Protein AF-A0A7K1SRE8-F1 (afdb_monomer)

Nearest PDB structures (foldseek):
  4kis-assembly2_B  TM=3.553E-01  e=2.999E+00  Listeria innocua Clip11262
  2mt5-assembly1_A  TM=3.762E-01  e=6.477E+00  Homo sapiens
  8pmq-assembly1_9  TM=2.532E-01  e=5.697E+00  Saccharomyces cerevisiae

Radius of gyration: 20.0 Å; Cα contacts (8 Å, |Δi|>4): 65; chains: 1; bounding box: 48×30×46 Å

Secondary structure (DSSP, 8-state):
-GGGTTTS-HHHHHHHTT--THHHH-----SPPPPPPPSEEEBTTS-EEEHHHHHHHHHHHHSSTT--SHHHHHHHHHTTTB---HHHHHHHHT--

Solvent-accessible surface area (backbone atoms only — not comparable to full-atom values): 6142 Å² total; per-residue (Å²): 113,79,92,44,60,94,77,47,60,68,67,62,55,28,60,77,67,75,43,65,75,60,58,77,79,57,66,88,74,91,70,83,77,74,83,77,82,77,70,59,42,42,30,75,89,68,49,78,40,57,42,68,59,55,37,50,53,51,52,57,63,64,68,41,87,84,67,80,61,55,73,64,48,57,42,55,59,47,46,78,51,27,75,62,54,68,72,54,53,57,54,41,71,71,68,123

Foldseek 3Di:
DVVCVVPDDPVVVCVVVVHDPVCVVDPDDDDDDDDDQDQWWAWPVRDIGGLVVVLVLLVVVVPDPPPPVPLVVSQVVCNVTTPDDSVNSVVSPPPD

Sequence (96 aa):
MKQFESRVNRTLLCQWLDLPRSVYYYQPQSGIPGARPSQVTTKLDGQIVDNQLVVNSIRQLLDVEFNTLGYEYITYELKKEYLINKKKAAAARCIG

Structure (mmCIF, N/CA/C/O backbone):
data_AF-A0A7K1SRE8-F1
#
_entry.id   AF-A0A7K1SRE8-F1
#
loop_
_atom_site.group_PDB
_atom_site.id
_atom_site.type_symbol
_atom_site.label_atom_id
_atom_site.label_alt_id
_atom_site.label_comp_id
_atom_site.label_asym_id
_atom_site.label_entity_id
_atom_site.label_seq_id
_atom_site.pdbx_PDB_ins_code
_atom_site.Cartn_x
_atom_site.Cartn_y
_atom_site.Cartn_z
_atom_site.occupancy
_atom_site.B_iso_or_equiv
_atom_site.auth_seq_id
_atom_site.auth_comp_id
_atom_site.auth_asym_id
_atom_site.auth_atom_id
_atom_site.pdbx_PDB_model_num
ATOM 1 N N . MET A 1 1 ? 26.168 -6.911 -14.514 1.00 70.88 1 MET A N 1
ATOM 2 C CA . MET A 1 1 ? 25.796 -5.535 -14.932 1.00 70.88 1 MET A CA 1
ATOM 3 C C . MET A 1 1 ? 26.648 -4.456 -14.250 1.00 70.88 1 MET A C 1
ATOM 5 O O . MET A 1 1 ? 27.316 -3.738 -14.978 1.00 70.88 1 MET A O 1
ATOM 9 N N . LYS A 1 2 ? 26.705 -4.353 -12.904 1.00 77.06 2 LYS A N 1
ATOM 10 C CA . LYS A 1 2 ? 27.461 -3.283 -12.193 1.00 77.06 2 LYS A CA 1
ATOM 11 C C . LYS A 1 2 ? 28.944 -3.159 -12.586 1.00 77.06 2 LYS A C 1
ATOM 13 O O . LYS A 1 2 ? 29.450 -2.055 -12.713 1.00 77.06 2 LYS A O 1
ATOM 18 N N . GLN A 1 3 ? 29.619 -4.280 -12.842 1.00 82.44 3 GLN A N 1
ATOM 19 C CA . GLN A 1 3 ? 31.034 -4.309 -13.242 1.00 82.44 3 GLN A CA 1
ATOM 20 C C . GLN A 1 3 ? 31.345 -3.534 -14.541 1.00 82.44 3 GLN A C 1
ATOM 22 O O . GLN A 1 3 ? 32.472 -3.085 -14.725 1.00 82.44 3 GLN A O 1
ATOM 27 N N . PHE A 1 4 ? 30.367 -3.366 -15.437 1.00 85.75 4 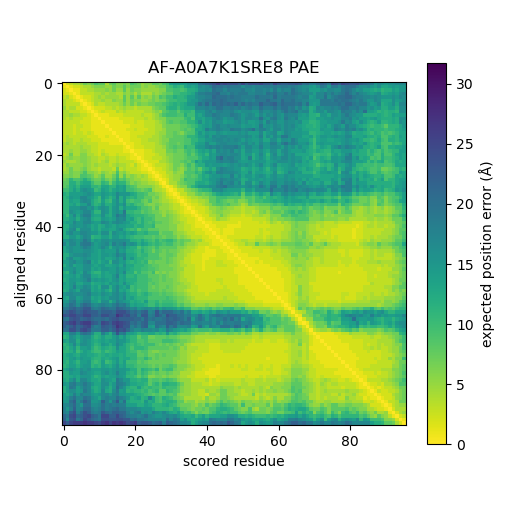PHE A N 1
ATOM 28 C CA . PHE A 1 4 ? 30.560 -2.761 -16.764 1.00 85.75 4 PHE A CA 1
ATOM 29 C C . PHE A 1 4 ? 29.933 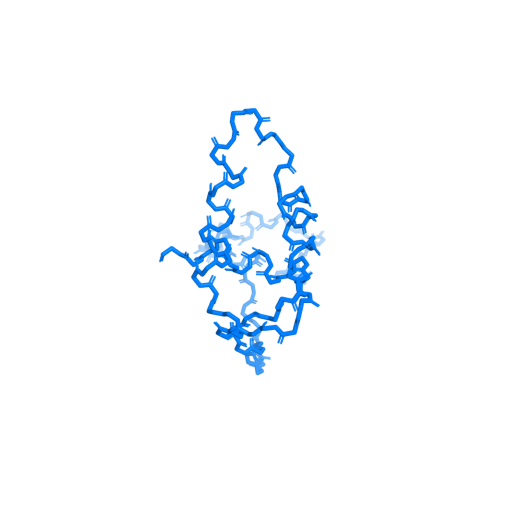-1.369 -16.893 1.00 85.75 4 PHE A C 1
ATOM 31 O O . PHE A 1 4 ? 29.900 -0.803 -17.982 1.00 85.75 4 PHE A O 1
ATOM 38 N N . GLU A 1 5 ? 29.442 -0.812 -15.787 1.00 82.12 5 GLU A N 1
ATOM 39 C CA . GLU A 1 5 ? 28.645 0.414 -15.774 1.00 82.12 5 GLU A CA 1
ATOM 40 C C . GLU A 1 5 ? 29.391 1.644 -16.306 1.00 82.12 5 GLU A C 1
ATOM 42 O O . GLU A 1 5 ? 28.786 2.479 -16.969 1.00 82.12 5 GLU A O 1
ATOM 47 N N . SER A 1 6 ? 30.706 1.722 -16.085 1.00 86.00 6 SER A N 1
ATOM 48 C CA . SER A 1 6 ? 31.560 2.801 -16.596 1.00 86.00 6 SER A CA 1
ATOM 49 C C . SER A 1 6 ? 32.038 2.597 -18.036 1.00 86.00 6 SER A C 1
ATOM 51 O O . SER A 1 6 ? 32.655 3.496 -18.599 1.00 86.00 6 SER A O 1
ATOM 53 N N . ARG A 1 7 ? 31.802 1.419 -18.629 1.00 89.88 7 ARG A N 1
ATOM 54 C CA . ARG A 1 7 ? 32.383 1.030 -19.925 1.00 89.88 7 ARG A CA 1
ATOM 55 C C . ARG A 1 7 ? 31.364 0.985 -21.055 1.00 89.88 7 ARG A C 1
ATOM 57 O O . ARG A 1 7 ? 31.717 1.276 -22.190 1.00 89.88 7 ARG A O 1
ATOM 64 N N . VAL A 1 8 ? 30.125 0.581 -20.772 1.00 89.44 8 VAL A N 1
ATOM 65 C CA . VAL A 1 8 ? 29.107 0.337 -21.805 1.00 89.44 8 VAL A CA 1
ATOM 66 C C . V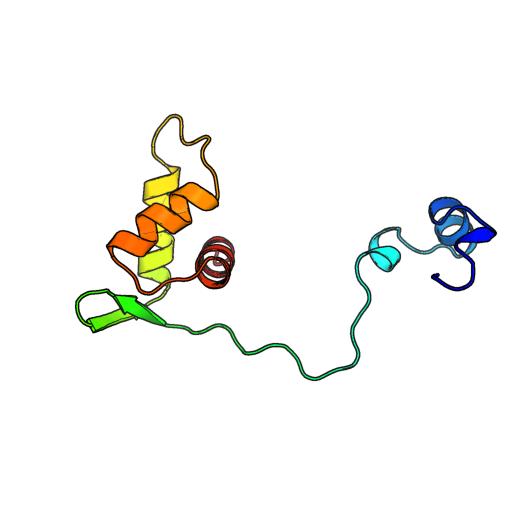AL A 1 8 ? 27.726 0.742 -21.302 1.00 89.44 8 VAL A C 1
ATOM 68 O O . VAL A 1 8 ? 27.367 0.504 -20.147 1.00 89.44 8 VAL A O 1
ATOM 71 N N . ASN A 1 9 ? 26.911 1.316 -22.194 1.00 87.56 9 ASN A N 1
ATOM 72 C CA . ASN A 1 9 ? 25.513 1.596 -21.893 1.00 87.56 9 ASN A CA 1
ATOM 73 C C . A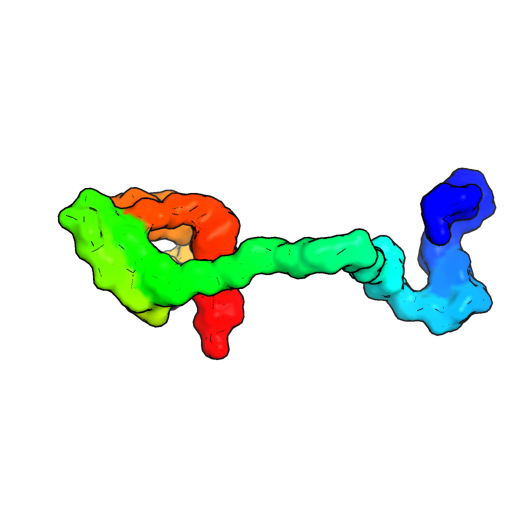SN A 1 9 ? 24.752 0.293 -21.601 1.00 87.56 9 ASN A C 1
ATOM 75 O O . ASN A 1 9 ? 24.769 -0.657 -22.382 1.00 87.56 9 ASN A O 1
ATOM 79 N N . ARG A 1 10 ? 24.019 0.275 -20.489 1.00 84.56 10 ARG A N 1
ATOM 80 C CA . ARG A 1 10 ? 23.286 -0.902 -20.004 1.00 84.56 10 ARG A CA 1
ATOM 81 C C . ARG A 1 10 ? 22.287 -1.465 -21.021 1.00 84.56 10 ARG A C 1
ATOM 83 O O . ARG A 1 10 ? 22.097 -2.675 -21.052 1.00 84.56 10 ARG A O 1
ATOM 90 N N . THR A 1 11 ? 21.679 -0.621 -21.858 1.00 87.12 11 THR A N 1
ATOM 91 C CA . THR A 1 11 ? 20.769 -1.069 -22.927 1.00 87.12 11 THR A CA 1
ATOM 92 C C . THR A 1 11 ? 21.511 -1.888 -23.973 1.00 87.12 11 THR A C 1
ATOM 94 O O . THR A 1 11 ? 21.059 -2.974 -24.315 1.00 87.12 11 THR A O 1
ATOM 97 N N . LEU A 1 12 ? 22.658 -1.383 -24.431 1.00 89.94 12 LEU A N 1
ATOM 98 C CA . LEU A 1 12 ? 23.510 -2.055 -25.411 1.00 89.94 12 LEU A CA 1
ATOM 99 C C . LEU A 1 12 ? 24.025 -3.386 -24.868 1.00 89.94 12 LEU A C 1
ATOM 101 O O . LEU A 1 12 ? 23.975 -4.392 -25.560 1.00 89.94 12 LEU A O 1
ATOM 105 N N . LEU A 1 13 ? 24.431 -3.415 -23.597 1.00 89.88 13 LEU A N 1
ATOM 106 C CA . LEU A 1 13 ? 24.871 -4.647 -22.950 1.00 89.88 13 LEU A CA 1
ATOM 107 C C . LEU A 1 13 ? 23.745 -5.691 -22.844 1.00 89.88 13 LEU A C 1
ATOM 109 O O . LEU A 1 13 ? 23.998 -6.869 -23.068 1.00 89.88 13 LEU A O 1
ATOM 113 N N . CYS A 1 14 ? 22.510 -5.278 -22.526 1.00 88.88 14 CYS A N 1
ATOM 114 C CA . CYS A 1 14 ? 21.360 -6.191 -22.545 1.00 88.88 14 CYS A CA 1
ATOM 115 C C . CYS A 1 14 ? 21.080 -6.708 -23.963 1.00 88.88 14 CYS A C 1
ATOM 117 O O . CYS A 1 14 ? 20.835 -7.895 -24.120 1.00 88.88 14 CYS A O 1
ATOM 119 N N . GLN A 1 15 ? 21.162 -5.844 -24.982 1.00 90.31 15 GLN A N 1
ATOM 120 C CA . GLN A 1 15 ? 20.965 -6.226 -26.386 1.00 90.31 15 GLN A CA 1
ATOM 121 C C . GLN A 1 15 ? 22.023 -7.223 -26.871 1.00 90.31 15 GLN A C 1
ATOM 123 O O . GLN A 1 15 ? 21.679 -8.213 -27.501 1.00 90.31 15 GLN A O 1
ATOM 128 N N . TRP A 1 16 ? 23.302 -6.998 -26.556 1.00 92.44 16 TRP A N 1
ATOM 129 C CA . TRP A 1 16 ? 24.387 -7.908 -26.941 1.00 92.44 16 TRP A CA 1
ATOM 130 C C . TRP A 1 16 ? 24.273 -9.291 -26.306 1.00 92.44 16 TRP A C 1
ATOM 132 O O . TRP A 1 16 ? 24.706 -10.272 -26.899 1.00 92.44 16 TRP A O 1
ATOM 142 N N . LEU A 1 17 ? 23.722 -9.358 -25.095 1.00 90.25 17 LEU A N 1
ATOM 143 C CA . LEU A 1 17 ? 23.527 -10.601 -24.352 1.00 90.25 17 LEU A CA 1
ATOM 144 C C . LEU A 1 17 ? 22.149 -11.235 -24.596 1.00 90.25 17 LEU A C 1
ATOM 146 O O . LEU A 1 17 ? 21.828 -12.213 -23.929 1.00 90.25 17 LEU A O 1
ATOM 150 N N . ASP A 1 18 ? 21.340 -10.659 -25.490 1.00 91.81 18 ASP A N 1
ATOM 151 C CA . ASP A 1 18 ? 19.951 -11.056 -25.753 1.00 91.81 18 ASP A CA 1
ATOM 152 C C . ASP A 1 18 ? 19.099 -11.182 -24.470 1.00 91.81 18 ASP A C 1
ATOM 154 O O . ASP A 1 18 ? 18.286 -12.086 -24.285 1.00 91.81 18 ASP A O 1
ATOM 158 N N . LEU A 1 19 ? 19.322 -10.264 -23.522 1.00 88.88 19 LEU A N 1
ATOM 159 C CA . LEU A 1 19 ? 18.611 -10.219 -22.249 1.00 88.88 19 LEU A CA 1
ATOM 160 C C . LEU A 1 19 ? 17.468 -9.201 -22.297 1.00 88.88 19 LEU A C 1
ATOM 162 O O . LEU A 1 19 ? 17.665 -8.057 -22.728 1.00 88.88 19 LEU A O 1
ATOM 166 N N . PRO A 1 20 ? 16.287 -9.537 -21.746 1.00 87.81 20 PRO A N 1
ATOM 167 C CA . PRO A 1 20 ? 15.223 -8.563 -21.617 1.00 87.81 20 PRO A CA 1
ATOM 168 C C . PRO A 1 20 ? 15.631 -7.462 -20.634 1.00 87.81 20 PRO A C 1
ATOM 170 O O . PRO A 1 20 ? 16.231 -7.709 -19.584 1.00 87.81 20 PRO A O 1
ATOM 173 N N . ARG A 1 21 ? 15.250 -6.216 -20.944 1.00 82.44 21 ARG A N 1
ATOM 174 C CA . ARG A 1 21 ? 15.590 -5.032 -20.131 1.00 82.44 21 ARG A CA 1
ATOM 175 C C . ARG A 1 21 ? 15.108 -5.156 -18.674 1.00 82.44 21 ARG A C 1
ATOM 177 O O . ARG A 1 21 ? 15.689 -4.538 -17.784 1.00 82.44 21 ARG A O 1
ATOM 184 N N . SER A 1 22 ? 14.088 -5.977 -18.415 1.00 84.06 22 SER A N 1
ATOM 185 C CA . SER A 1 22 ? 13.570 -6.274 -17.073 1.00 84.06 22 SER A CA 1
ATOM 186 C C . SER A 1 22 ? 14.608 -6.904 -16.140 1.00 84.06 22 SER A C 1
ATOM 188 O O . SER A 1 22 ? 14.579 -6.603 -14.951 1.00 84.06 22 SER A O 1
ATOM 190 N N . VAL A 1 23 ? 15.564 -7.688 -16.657 1.00 83.94 23 VAL A N 1
ATOM 191 C CA . VAL A 1 23 ? 16.626 -8.350 -15.864 1.00 83.94 23 VAL A CA 1
ATOM 192 C C . VAL A 1 23 ? 17.496 -7.336 -15.124 1.00 83.94 23 VAL A C 1
ATOM 194 O O . VAL A 1 23 ? 18.051 -7.621 -14.064 1.00 83.94 23 VAL A O 1
ATOM 197 N N . TYR A 1 24 ? 17.614 -6.120 -15.659 1.00 80.69 24 TYR A N 1
ATOM 198 C CA . TYR A 1 24 ? 18.346 -5.059 -14.985 1.00 80.69 24 TYR A CA 1
ATOM 199 C C . TYR A 1 24 ? 17.639 -4.590 -13.702 1.00 80.69 24 TYR A C 1
ATOM 201 O O . TYR A 1 24 ? 18.297 -4.427 -12.672 1.00 80.69 24 TYR A O 1
ATOM 209 N N . TYR A 1 25 ? 16.320 -4.383 -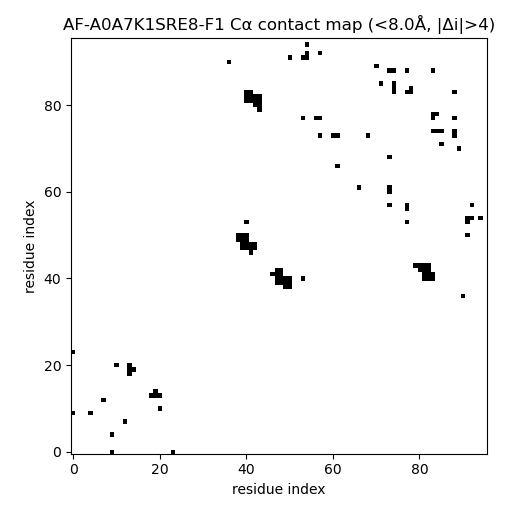13.765 1.00 81.50 25 TYR A N 1
ATOM 210 C CA . TYR A 1 25 ? 15.520 -3.860 -12.653 1.00 81.50 25 TYR A CA 1
ATOM 211 C C . TYR A 1 25 ? 15.129 -4.945 -11.651 1.00 81.50 25 TYR A C 1
ATOM 213 O O . TYR A 1 25 ? 15.122 -4.703 -10.446 1.00 81.50 25 TYR A O 1
ATOM 221 N N . TYR A 1 26 ? 14.810 -6.138 -12.146 1.00 81.75 26 TYR A N 1
ATOM 222 C CA . TYR A 1 26 ? 14.420 -7.271 -11.329 1.00 81.75 26 TYR A CA 1
ATOM 223 C C . TYR A 1 26 ? 15.614 -8.198 -11.134 1.00 81.75 26 TYR A C 1
ATOM 225 O O . TYR A 1 26 ? 15.904 -9.060 -11.962 1.00 81.75 26 TYR A O 1
ATOM 233 N N . GLN A 1 27 ? 16.318 -7.997 -10.023 1.00 78.12 27 GLN A N 1
ATOM 234 C CA . GLN A 1 27 ? 17.395 -8.886 -9.613 1.00 78.12 27 GLN A CA 1
ATOM 235 C C . GLN A 1 27 ? 16.842 -9.856 -8.571 1.00 78.12 27 GLN A C 1
ATOM 237 O O . GLN A 1 27 ? 16.467 -9.403 -7.485 1.00 78.12 27 GLN A O 1
ATOM 242 N N . PRO A 1 28 ? 16.763 -11.165 -8.875 1.00 75.25 28 PRO A N 1
ATOM 243 C CA . PRO A 1 28 ? 16.344 -12.139 -7.884 1.00 75.25 28 PRO A CA 1
ATOM 244 C C . PRO A 1 28 ? 17.331 -12.087 -6.718 1.00 75.25 28 PRO A C 1
ATOM 246 O O . PRO A 1 28 ? 18.528 -12.325 -6.881 1.00 75.25 28 PRO A O 1
ATOM 249 N N . GLN A 1 29 ? 16.837 -11.723 -5.538 1.00 76.44 29 GLN A N 1
ATOM 250 C CA . GLN A 1 29 ? 17.627 -11.806 -4.319 1.00 76.44 29 GLN A CA 1
ATOM 251 C C . GLN A 1 29 ? 17.625 -13.255 -3.841 1.00 76.44 29 GLN A C 1
ATOM 253 O O . GLN A 1 29 ? 16.572 -13.841 -3.603 1.00 76.44 29 GLN A O 1
ATOM 258 N N . SER A 1 30 ? 18.813 -13.830 -3.680 1.00 78.50 30 SER A N 1
ATOM 259 C CA . SER A 1 30 ? 18.991 -15.091 -2.968 1.00 78.50 30 SER A CA 1
ATOM 260 C C . SER A 1 30 ? 18.831 -14.826 -1.468 1.00 78.50 30 SER A C 1
ATOM 262 O O . SER A 1 30 ? 19.699 -14.205 -0.855 1.00 78.50 30 SER A O 1
ATOM 264 N N . GLY A 1 31 ? 17.710 -15.243 -0.880 1.00 80.44 31 GLY A N 1
ATOM 265 C CA . GLY A 1 31 ? 17.419 -15.024 0.535 1.00 80.44 31 GLY A CA 1
ATOM 266 C C . GLY A 1 31 ? 16.066 -15.587 0.964 1.00 80.44 31 GLY A C 1
ATOM 267 O O . GLY A 1 31 ? 15.316 -16.131 0.153 1.00 80.44 31 GLY A O 1
ATOM 268 N N . ILE A 1 32 ? 15.761 -15.455 2.257 1.00 82.06 32 ILE A N 1
ATOM 269 C CA . ILE A 1 32 ? 14.457 -15.835 2.811 1.00 82.06 32 ILE A CA 1
ATOM 270 C C . ILE A 1 32 ? 13.406 -14.855 2.264 1.00 82.06 32 ILE A C 1
ATOM 272 O O . ILE A 1 32 ? 13.643 -13.643 2.302 1.00 82.06 32 ILE A O 1
ATOM 276 N N . PRO A 1 33 ? 12.256 -15.338 1.753 1.00 79.62 33 PRO A N 1
ATOM 277 C CA . PRO A 1 33 ? 11.187 -14.462 1.296 1.00 79.62 33 PRO A CA 1
ATOM 278 C C . PRO A 1 33 ? 10.726 -13.523 2.415 1.00 79.62 33 PRO A C 1
ATOM 280 O O . PRO A 1 33 ? 10.783 -13.855 3.601 1.00 79.62 33 PRO A O 1
ATOM 283 N N . GLY A 1 34 ? 10.243 -12.342 2.025 1.00 79.44 34 GLY A N 1
ATOM 284 C CA . GLY A 1 34 ? 9.667 -11.387 2.968 1.00 79.44 34 GLY A CA 1
ATOM 285 C C . GLY A 1 34 ? 8.507 -11.985 3.773 1.00 79.44 34 GLY A C 1
ATOM 286 O O . GLY A 1 34 ? 7.906 -12.990 3.386 1.00 79.44 34 GLY A O 1
ATOM 287 N N . ALA A 1 35 ? 8.182 -11.347 4.900 1.00 82.38 35 ALA A N 1
ATOM 288 C CA . ALA A 1 35 ? 7.076 -11.771 5.753 1.00 82.38 35 ALA A CA 1
ATOM 289 C C . ALA A 1 35 ? 5.774 -11.912 4.948 1.00 82.38 35 ALA A C 1
ATOM 291 O O . ALA A 1 35 ? 5.433 -11.043 4.140 1.00 82.38 35 ALA A O 1
ATOM 292 N N . ARG A 1 36 ? 5.043 -13.010 5.190 1.00 83.44 36 ARG A N 1
ATOM 293 C CA . ARG A 1 36 ? 3.751 -13.252 4.539 1.00 83.44 36 ARG A CA 1
ATOM 294 C C . ARG A 1 36 ? 2.777 -12.111 4.863 1.00 83.44 36 ARG A C 1
ATOM 296 O O . ARG A 1 36 ? 2.784 -11.611 5.991 1.00 83.44 36 ARG A O 1
ATOM 303 N N . PRO A 1 37 ? 1.925 -11.709 3.908 1.00 81.81 37 PRO A N 1
ATOM 304 C CA . PRO A 1 37 ? 0.927 -10.680 4.155 1.00 81.81 37 PRO A CA 1
ATOM 305 C C . PRO A 1 37 ? -0.043 -11.120 5.260 1.00 81.81 37 PRO A C 1
ATOM 307 O O . PRO A 1 37 ? -0.537 -12.250 5.265 1.00 81.81 37 PRO A O 1
ATOM 310 N N . SER A 1 38 ? -0.318 -10.213 6.201 1.00 87.00 38 SER A N 1
ATOM 311 C CA . SER A 1 38 ? -1.339 -10.411 7.236 1.00 87.00 38 SER A CA 1
ATOM 312 C C . SER A 1 38 ? -2.720 -10.519 6.595 1.00 87.00 38 SER A C 1
ATOM 314 O O . SER A 1 38 ? -3.012 -9.703 5.725 1.00 87.00 38 SER A O 1
ATOM 316 N N . GLN A 1 39 ? -3.575 -11.427 7.063 1.00 88.56 39 GLN A N 1
ATOM 317 C CA . GLN A 1 39 ? -4.935 -11.619 6.525 1.00 88.56 39 GLN A CA 1
ATOM 318 C C . GLN A 1 39 ? -5.987 -10.685 7.143 1.00 88.56 39 GLN A C 1
ATOM 320 O O . GLN A 1 39 ? -7.040 -10.459 6.558 1.00 88.56 39 GLN A O 1
ATOM 325 N N . VAL A 1 40 ? -5.683 -10.115 8.309 1.00 91.94 40 VAL A N 1
ATOM 326 C CA . VAL A 1 40 ? -6.612 -9.290 9.088 1.00 91.94 40 VAL A CA 1
ATOM 327 C C . VAL A 1 40 ? -6.018 -7.930 9.418 1.00 91.94 40 VAL A C 1
ATOM 329 O O . VAL A 1 40 ? -4.795 -7.742 9.408 1.00 91.94 40 VAL A O 1
ATOM 332 N N . THR A 1 41 ? -6.880 -6.975 9.741 1.00 93.19 41 THR A N 1
ATOM 333 C CA . THR A 1 41 ? -6.531 -5.604 10.110 1.00 93.19 41 THR A CA 1
ATOM 334 C C . THR A 1 41 ? -7.243 -5.196 11.388 1.00 93.19 41 THR A C 1
ATOM 336 O O . THR A 1 41 ? -8.432 -5.441 11.546 1.00 93.19 41 THR A O 1
ATOM 339 N N . THR A 1 42 ? -6.518 -4.545 12.292 1.00 94.44 42 THR A N 1
ATOM 340 C CA . THR A 1 42 ? -7.089 -3.994 13.522 1.00 94.44 42 THR A CA 1
ATOM 341 C C . THR A 1 42 ? -7.641 -2.595 13.257 1.00 94.44 42 THR A C 1
ATOM 343 O O . THR A 1 42 ? -6.969 -1.764 12.640 1.00 94.44 42 THR A O 1
ATOM 346 N N . LYS A 1 43 ? -8.858 -2.332 13.717 1.00 94.81 43 LYS A N 1
ATOM 347 C CA . LYS A 1 43 ? -9.480 -1.010 13.760 1.00 94.81 43 LYS A CA 1
ATOM 348 C C . LYS A 1 43 ? -9.006 -0.213 14.976 1.00 94.81 43 LYS A C 1
ATOM 350 O O . LYS A 1 43 ? -8.439 -0.772 15.914 1.00 94.81 43 LYS A O 1
ATOM 355 N N . LEU A 1 44 ? -9.238 1.098 14.972 1.00 93.69 44 LEU A N 1
ATOM 356 C CA . LEU A 1 44 ? -8.906 1.961 16.115 1.00 93.69 44 LEU A CA 1
ATOM 357 C C . LEU A 1 44 ? -9.719 1.633 17.378 1.00 93.69 44 LEU A C 1
ATOM 359 O O . LEU A 1 44 ? -9.237 1.862 18.482 1.00 93.69 44 LEU A O 1
ATOM 363 N N . ASP A 1 45 ? -10.914 1.060 17.224 1.00 93.31 45 ASP A N 1
ATOM 364 C CA . ASP A 1 45 ? -11.771 0.586 18.322 1.00 93.31 45 ASP A CA 1
ATOM 365 C C . ASP A 1 45 ? -11.322 -0.768 18.917 1.00 93.31 45 ASP A C 1
ATOM 367 O O . ASP A 1 45 ? -11.952 -1.287 19.836 1.00 93.31 45 ASP A O 1
ATOM 371 N N . GLY A 1 46 ? -10.233 -1.348 18.399 1.00 92.94 46 GLY A N 1
ATOM 372 C CA . GLY A 1 46 ? -9.691 -2.637 18.824 1.00 92.94 46 GLY A CA 1
ATOM 373 C C . GLY A 1 46 ? -10.286 -3.852 18.107 1.00 92.94 46 GLY A C 1
ATOM 374 O O . GLY A 1 46 ? -9.784 -4.961 18.299 1.00 92.94 46 GLY A O 1
ATOM 375 N N . GLN A 1 47 ? -11.299 -3.685 17.251 1.00 94.88 47 GLN A N 1
ATOM 376 C CA . GLN A 1 47 ? -11.862 -4.796 16.482 1.00 94.88 47 GLN A CA 1
ATOM 377 C C . GLN A 1 47 ? -10.884 -5.301 15.419 1.00 94.88 47 GLN A C 1
ATOM 379 O O . GLN A 1 47 ? -10.142 -4.534 14.808 1.00 94.88 47 GLN A O 1
ATOM 384 N N . ILE A 1 48 ? -10.915 -6.606 15.148 1.00 94.31 48 ILE A N 1
ATOM 385 C CA . ILE A 1 48 ? -10.136 -7.232 14.077 1.00 94.31 48 ILE A CA 1
ATOM 386 C C . ILE A 1 48 ? -11.085 -7.550 12.924 1.00 94.31 48 ILE A C 1
ATOM 388 O O . ILE A 1 48 ? -12.055 -8.282 13.101 1.00 94.31 48 ILE A O 1
ATOM 392 N N . VAL A 1 49 ? -10.796 -7.007 11.744 1.00 93.81 49 VAL A N 1
ATOM 393 C CA . VAL A 1 49 ? -11.587 -7.212 10.527 1.00 93.81 49 VAL A CA 1
ATOM 394 C C . VAL A 1 49 ? -10.776 -7.895 9.435 1.00 93.81 49 VAL A C 1
ATOM 396 O O . VAL A 1 49 ? -9.549 -7.783 9.385 1.00 93.81 49 VAL A O 1
ATOM 399 N N . ASP A 1 50 ? -11.473 -8.588 8.540 1.00 93.62 50 ASP A N 1
ATOM 400 C CA . ASP A 1 50 ? -10.876 -9.165 7.341 1.00 93.62 50 ASP A CA 1
ATOM 401 C C . ASP A 1 50 ? -10.367 -8.065 6.396 1.00 93.62 50 ASP A C 1
ATOM 403 O O . ASP A 1 50 ? -10.970 -6.992 6.275 1.00 93.62 50 ASP A O 1
ATOM 407 N N . ASN A 1 51 ? -9.256 -8.323 5.705 1.00 91.12 51 ASN A N 1
ATOM 408 C CA . ASN A 1 51 ? -8.707 -7.363 4.754 1.00 91.12 51 ASN A CA 1
ATOM 409 C C . ASN A 1 51 ? -9.682 -7.009 3.624 1.00 91.12 51 ASN A C 1
ATOM 411 O O . ASN A 1 51 ? -9.613 -5.885 3.139 1.00 91.12 51 ASN A O 1
ATOM 415 N N . GLN A 1 52 ? -10.598 -7.896 3.225 1.00 90.81 52 GLN A N 1
ATOM 416 C CA . GLN A 1 52 ? -11.623 -7.603 2.216 1.00 90.81 52 GLN A CA 1
ATOM 417 C C . GLN A 1 52 ? -12.458 -6.376 2.581 1.00 90.81 52 GLN A C 1
ATOM 419 O O . GLN A 1 52 ? -12.804 -5.578 1.711 1.00 90.81 52 GLN A O 1
ATOM 424 N N . LEU A 1 53 ? -12.718 -6.169 3.873 1.00 92.25 53 LEU A N 1
ATOM 425 C CA . LEU A 1 53 ? -13.434 -4.990 4.345 1.00 92.25 53 LEU A CA 1
ATOM 426 C C . LEU A 1 53 ? -12.623 -3.710 4.080 1.00 92.25 53 LEU A C 1
ATOM 428 O O . LEU A 1 53 ? -13.165 -2.737 3.564 1.00 92.25 53 LEU A O 1
ATOM 432 N N . VAL A 1 54 ? -11.308 -3.748 4.316 1.00 91.38 54 VAL A N 1
ATOM 433 C CA . VAL A 1 54 ? -10.385 -2.643 4.001 1.00 91.38 54 VAL A CA 1
ATOM 434 C C . VAL A 1 54 ? -10.310 -2.395 2.491 1.00 91.38 54 VAL A C 1
ATOM 436 O O . VAL A 1 54 ? -10.309 -1.244 2.059 1.00 91.38 54 VAL A O 1
ATOM 439 N N . VAL A 1 55 ? -10.268 -3.453 1.671 1.00 90.62 55 VAL A N 1
ATOM 440 C CA . VAL A 1 55 ? -10.260 -3.325 0.203 1.00 90.62 55 VAL A CA 1
ATOM 441 C C . VAL A 1 55 ? -11.540 -2.645 -0.285 1.00 90.62 55 VAL A C 1
ATOM 443 O O . VAL A 1 55 ? -11.479 -1.769 -1.146 1.00 90.62 55 VAL A O 1
ATOM 446 N N . ASN A 1 56 ? -12.691 -2.981 0.294 1.00 91.25 56 ASN A N 1
ATOM 447 C CA . ASN A 1 56 ? -13.955 -2.332 -0.041 1.00 91.25 56 ASN A CA 1
ATOM 448 C C . ASN A 1 56 ? -13.956 -0.845 0.334 1.00 91.25 56 ASN A C 1
ATOM 450 O O . ASN A 1 56 ? -14.357 -0.028 -0.492 1.00 91.25 56 ASN A O 1
ATOM 454 N N . SER A 1 57 ? -13.418 -0.473 1.501 1.00 90.56 57 SER A N 1
ATOM 455 C CA . SER A 1 57 ? -13.225 0.939 1.861 1.00 90.56 57 SER A CA 1
ATOM 456 C C . SER A 1 57 ? -12.312 1.668 0.867 1.00 90.56 57 SER A C 1
ATOM 458 O O . SER A 1 57 ? -12.604 2.792 0.473 1.00 90.56 57 SER A O 1
ATOM 460 N N . ILE A 1 58 ? -11.233 1.028 0.396 1.00 88.88 58 ILE A N 1
ATOM 461 C CA . ILE A 1 58 ? -10.358 1.604 -0.641 1.00 88.88 58 ILE A CA 1
ATOM 462 C C . ILE A 1 58 ? -11.129 1.839 -1.942 1.00 88.88 58 ILE A C 1
ATOM 464 O O . ILE A 1 58 ? -10.980 2.899 -2.545 1.00 88.88 58 ILE A O 1
ATOM 468 N N . ARG A 1 59 ? -11.942 0.869 -2.380 1.00 88.25 59 ARG A N 1
ATOM 469 C CA . ARG A 1 59 ? -12.762 1.001 -3.595 1.00 88.25 59 ARG A CA 1
ATOM 470 C C . ARG A 1 59 ? -13.735 2.172 -3.474 1.00 88.25 59 ARG A C 1
ATOM 472 O O . ARG A 1 59 ? -13.789 2.982 -4.387 1.00 88.25 59 ARG A O 1
ATOM 479 N N . GLN A 1 60 ? -14.407 2.314 -2.333 1.00 88.38 60 GLN A N 1
ATOM 480 C CA . GLN A 1 60 ? -15.307 3.443 -2.067 1.00 88.38 60 GLN A CA 1
ATOM 481 C C . GLN A 1 60 ? -14.581 4.795 -2.100 1.00 88.38 60 GLN A C 1
ATOM 483 O O . GLN A 1 60 ? -15.082 5.743 -2.690 1.00 88.38 60 GLN A O 1
ATOM 488 N N . LEU A 1 61 ? -13.378 4.886 -1.520 1.00 86.69 61 LEU A N 1
ATOM 489 C CA . LEU A 1 61 ? -12.569 6.112 -1.551 1.00 86.69 61 LEU A CA 1
ATOM 490 C C . LEU A 1 61 ? -12.085 6.475 -2.965 1.00 86.69 61 LEU A C 1
ATOM 492 O O . LEU A 1 61 ? -11.883 7.651 -3.268 1.00 86.69 61 LEU A O 1
ATOM 496 N N . LEU A 1 62 ? -11.850 5.475 -3.815 1.00 83.31 62 LEU A N 1
ATOM 497 C CA . LEU A 1 62 ? -11.446 5.667 -5.210 1.00 83.31 62 LEU A CA 1
ATOM 498 C C . LEU A 1 62 ? -12.610 6.063 -6.123 1.00 83.31 62 LEU A C 1
ATOM 500 O O . LEU A 1 62 ? -12.363 6.698 -7.142 1.00 83.31 62 LEU A O 1
ATOM 504 N N . ASP A 1 63 ? -13.836 5.690 -5.762 1.00 83.94 63 ASP A N 1
ATOM 505 C CA . ASP A 1 63 ? -15.050 5.961 -6.541 1.00 83.94 63 ASP A CA 1
ATOM 506 C C . ASP A 1 63 ? -15.527 7.422 -6.421 1.00 83.94 63 ASP A C 1
ATOM 508 O O . ASP A 1 63 ? -16.390 7.875 -7.167 1.00 83.94 63 ASP A O 1
ATOM 512 N N . VAL A 1 64 ? -14.945 8.192 -5.496 1.00 81.06 64 VAL A N 1
ATOM 513 C CA . VAL A 1 64 ? -15.228 9.624 -5.344 1.00 81.06 64 VAL A CA 1
ATOM 514 C C . VAL A 1 64 ? -14.701 10.393 -6.563 1.00 81.06 64 VAL A C 1
ATOM 516 O O . VAL A 1 64 ? -13.500 10.365 -6.856 1.00 81.06 64 VAL A O 1
ATOM 519 N N . GLU A 1 65 ? -15.592 11.117 -7.254 1.00 68.88 65 GLU A N 1
ATOM 520 C CA . GLU A 1 65 ? -15.231 11.974 -8.389 1.00 68.88 65 GLU A CA 1
ATOM 521 C C . GLU A 1 65 ? -14.093 12.941 -8.005 1.00 68.88 65 GLU A C 1
ATOM 523 O O . GLU A 1 65 ? -14.099 13.554 -6.939 1.00 68.88 65 GLU A O 1
ATOM 528 N N . PHE A 1 66 ? -13.106 13.087 -8.896 1.00 62.88 66 PHE A N 1
ATOM 529 C CA . PHE A 1 66 ? -11.930 13.960 -8.740 1.00 62.88 66 PHE A CA 1
ATOM 530 C C . PHE A 1 66 ? -10.878 13.542 -7.696 1.00 62.88 66 PHE A C 1
ATOM 532 O O . PHE A 1 66 ? -10.062 14.375 -7.292 1.00 62.88 66 PHE A O 1
ATOM 539 N N . ASN A 1 67 ? -10.794 12.266 -7.304 1.00 61.75 67 ASN A N 1
ATOM 540 C CA . ASN A 1 67 ? -9.709 11.806 -6.431 1.00 61.75 67 ASN A CA 1
ATOM 541 C C . ASN A 1 67 ? -8.346 11.723 -7.163 1.00 61.75 67 ASN A C 1
ATOM 543 O O . ASN A 1 67 ? -7.868 10.659 -7.553 1.00 61.75 67 ASN A O 1
ATOM 547 N N . THR A 1 68 ? -7.689 12.870 -7.347 1.00 61.91 68 THR A N 1
ATOM 548 C CA . THR A 1 68 ? -6.323 12.976 -7.896 1.00 61.91 68 THR A CA 1
ATOM 549 C C . THR A 1 68 ? -5.238 12.684 -6.857 1.00 61.91 68 THR A C 1
ATOM 551 O O . THR A 1 68 ? -4.067 12.532 -7.208 1.00 61.91 68 THR A O 1
ATOM 554 N N . LEU A 1 69 ? -5.608 12.568 -5.576 1.00 64.69 69 LEU A N 1
ATOM 555 C CA . LEU A 1 69 ? -4.671 12.526 -4.449 1.00 64.69 69 LEU A CA 1
ATOM 556 C C . LEU A 1 69 ? -4.051 11.138 -4.195 1.00 64.69 69 LEU A C 1
ATOM 558 O O . LEU A 1 69 ? -3.191 10.979 -3.323 1.00 64.69 69 LEU A O 1
ATOM 562 N N . GLY A 1 70 ? -4.419 10.139 -5.000 1.00 74.88 70 GLY A N 1
ATOM 563 C CA . GLY A 1 70 ? -3.710 8.869 -5.109 1.00 74.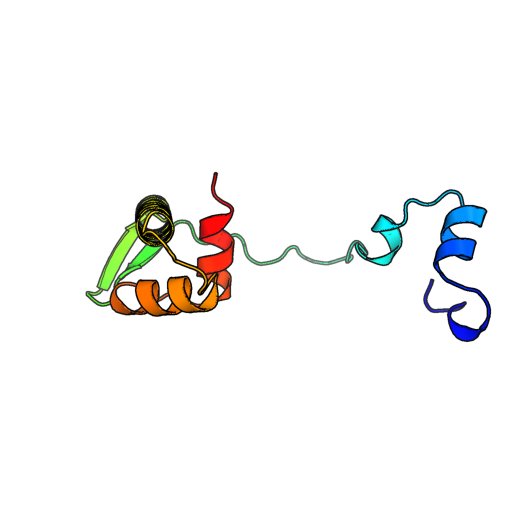88 70 GLY A CA 1
ATOM 564 C C . GLY A 1 70 ? -3.471 8.155 -3.773 1.00 74.88 70 GLY A C 1
ATOM 565 O O . GLY A 1 70 ? -4.270 8.187 -2.840 1.00 74.88 70 GLY A O 1
ATOM 566 N N . TYR A 1 71 ? -2.345 7.454 -3.686 1.00 80.38 71 TYR A N 1
ATOM 567 C CA . TYR A 1 71 ? -2.035 6.542 -2.584 1.00 80.38 71 TYR A CA 1
ATOM 568 C C . TYR A 1 71 ? -1.886 7.215 -1.208 1.00 80.38 71 TYR A C 1
ATOM 570 O O . TYR A 1 71 ? -2.199 6.602 -0.180 1.00 80.38 71 TYR A O 1
ATOM 578 N N . GLU A 1 72 ? -1.402 8.456 -1.163 1.00 84.44 72 GLU A N 1
ATOM 579 C CA . GLU A 1 72 ? -1.162 9.147 0.106 1.00 84.44 72 GLU A CA 1
ATOM 580 C C . GLU A 1 72 ? -2.466 9.522 0.800 1.00 84.44 72 GLU A C 1
ATOM 582 O O . GLU A 1 72 ? -2.608 9.269 1.997 1.00 84.44 72 GLU A O 1
ATOM 587 N N . TYR A 1 73 ? -3.434 10.028 0.036 1.00 86.62 73 TYR A N 1
ATOM 588 C CA . TYR A 1 73 ? -4.750 10.377 0.555 1.00 86.62 73 TYR A CA 1
ATOM 589 C C . TYR A 1 73 ? -5.533 9.151 1.012 1.00 86.62 73 TYR A C 1
ATOM 591 O O . TYR A 1 73 ? -6.012 9.128 2.140 1.00 86.62 73 TYR A O 1
ATOM 599 N N . ILE A 1 74 ? -5.555 8.077 0.216 1.00 87.25 74 ILE A N 1
ATOM 600 C CA . ILE A 1 74 ? -6.209 6.819 0.615 1.00 87.25 74 ILE A CA 1
ATOM 601 C C . ILE A 1 74 ? -5.611 6.298 1.926 1.00 87.25 74 ILE A C 1
ATOM 603 O O . ILE A 1 74 ? -6.333 5.883 2.827 1.00 87.25 74 ILE A O 1
ATOM 607 N N . THR A 1 75 ? -4.283 6.349 2.070 1.00 89.50 75 THR A N 1
ATOM 608 C CA . THR A 1 75 ? -3.634 5.920 3.315 1.00 89.50 75 THR A CA 1
ATOM 609 C C . THR A 1 75 ? -4.015 6.819 4.493 1.00 89.50 75 THR A C 1
ATOM 611 O O . THR A 1 75 ? -4.171 6.322 5.607 1.00 89.50 75 THR A O 1
ATOM 614 N N . TYR A 1 76 ? -4.128 8.130 4.277 1.00 90.25 76 TYR A N 1
ATOM 615 C CA . TYR A 1 76 ? -4.559 9.075 5.305 1.00 90.25 76 TYR A CA 1
ATOM 616 C C . TYR A 1 76 ? -6.001 8.809 5.752 1.00 90.25 76 TYR A C 1
ATOM 618 O O . TYR A 1 76 ? -6.247 8.720 6.952 1.00 90.25 76 TYR A O 1
ATOM 626 N N . GLU A 1 77 ? -6.921 8.602 4.810 1.00 90.81 77 GLU A N 1
ATOM 627 C CA . GLU A 1 77 ? -8.321 8.288 5.105 1.00 90.81 77 GLU A CA 1
ATOM 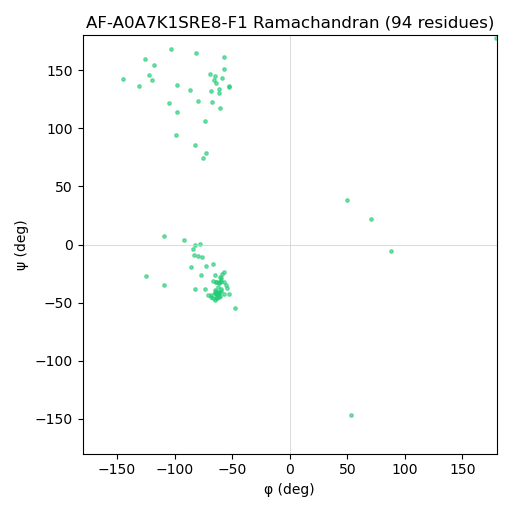628 C C . GLU A 1 77 ? -8.459 6.952 5.844 1.00 90.81 77 GLU A C 1
ATOM 630 O O . GLU A 1 77 ? -9.077 6.895 6.903 1.00 90.81 77 GLU A O 1
ATOM 635 N N . LEU A 1 78 ? -7.779 5.894 5.389 1.00 91.75 78 LEU 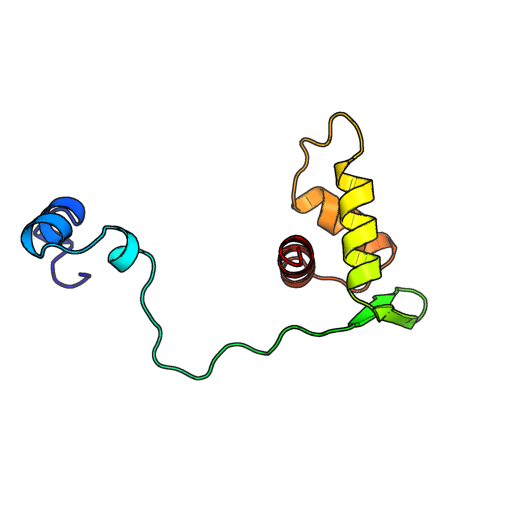A N 1
ATOM 636 C CA . LEU A 1 78 ? -7.803 4.595 6.073 1.00 91.75 78 LEU A CA 1
ATOM 637 C C . LEU A 1 78 ? -7.273 4.660 7.512 1.00 91.75 78 LEU A C 1
ATOM 639 O O . LEU A 1 78 ? -7.736 3.918 8.375 1.00 91.75 78 LEU A O 1
ATOM 643 N N . LYS A 1 79 ? -6.310 5.537 7.806 1.00 93.62 79 LYS A N 1
ATOM 644 C CA . LYS A 1 79 ? -5.772 5.685 9.168 1.00 93.62 79 LYS A CA 1
ATOM 645 C C . LYS A 1 79 ? -6.776 6.249 10.171 1.00 93.62 79 LYS A C 1
ATOM 647 O O . LYS A 1 79 ? -6.529 6.132 11.367 1.00 93.62 79 LYS A O 1
ATOM 652 N N . LYS A 1 80 ? -7.876 6.853 9.711 1.00 93.56 80 LYS A N 1
ATOM 653 C CA . LYS A 1 80 ? -8.944 7.353 10.589 1.00 93.56 80 LYS A CA 1
ATOM 654 C C . LYS A 1 80 ? -9.775 6.228 11.206 1.00 93.56 80 LYS A C 1
ATOM 656 O O . LYS A 1 80 ? -10.428 6.461 12.212 1.00 93.56 80 LYS A O 1
ATOM 661 N N . GLU A 1 81 ? -9.730 5.027 10.633 1.00 93.50 81 GLU A N 1
ATOM 662 C CA . GLU A 1 81 ? -10.513 3.875 11.100 1.00 93.50 81 GLU A CA 1
ATOM 663 C C . GLU A 1 81 ? -9.650 2.649 11.417 1.00 93.50 81 GLU A C 1
ATOM 665 O O . GLU A 1 81 ? -10.012 1.840 12.274 1.00 93.50 81 GLU A O 1
ATOM 670 N N . TYR A 1 82 ? -8.488 2.515 10.772 1.00 94.12 82 TYR A N 1
ATOM 671 C CA . TYR A 1 82 ? -7.638 1.330 10.850 1.00 94.12 82 TYR A CA 1
ATOM 672 C C . TYR A 1 82 ? -6.223 1.637 11.351 1.00 94.12 82 TYR A C 1
ATOM 674 O O . TYR A 1 82 ? -5.593 2.626 10.971 1.00 94.12 82 TYR A O 1
ATOM 682 N N . LEU A 1 83 ? -5.646 0.693 12.098 1.00 92.12 83 LEU A N 1
ATOM 683 C CA . LEU A 1 83 ? -4.211 0.629 12.395 1.00 92.12 83 LEU A CA 1
ATOM 684 C C . LEU A 1 83 ? -3.439 0.135 11.157 1.00 92.12 83 LEU A C 1
ATOM 686 O O . LEU A 1 83 ? -2.994 -1.012 11.076 1.00 92.12 83 LEU A O 1
ATOM 690 N N . ILE A 1 84 ? -3.297 1.011 10.158 1.00 89.81 84 ILE A N 1
ATOM 691 C CA . ILE A 1 84 ? -2.653 0.721 8.869 1.00 89.81 84 ILE A CA 1
ATOM 692 C C . ILE A 1 84 ? -1.438 1.625 8.626 1.00 89.81 84 ILE A C 1
ATOM 694 O O . ILE A 1 84 ? -1.428 2.826 8.901 1.00 89.81 84 ILE A O 1
ATOM 698 N N . ASN A 1 85 ? -0.394 1.038 8.036 1.00 84.38 85 ASN A N 1
ATOM 699 C CA . ASN A 1 85 ? 0.751 1.765 7.496 1.00 84.38 85 ASN A CA 1
ATOM 700 C C . ASN A 1 85 ? 0.672 1.863 5.962 1.00 84.38 85 ASN A C 1
ATOM 702 O O . ASN A 1 85 ? -0.089 1.143 5.316 1.00 84.38 85 ASN A O 1
ATOM 706 N N . LYS A 1 86 ? 1.526 2.714 5.372 1.00 81.94 86 LYS A N 1
ATOM 707 C CA . LYS A 1 86 ? 1.664 2.837 3.911 1.00 81.94 86 LYS A CA 1
ATOM 708 C C . LYS A 1 86 ? 1.790 1.436 3.266 1.00 81.94 86 LYS A C 1
ATOM 710 O O . LYS A 1 86 ? 0.969 1.057 2.428 1.00 81.94 86 LYS A O 1
ATOM 715 N N . LYS A 1 87 ? 2.739 0.603 3.705 1.00 79.44 87 LYS A N 1
ATOM 716 C CA . LYS A 1 87 ? 2.987 -0.728 3.106 1.00 79.44 87 LYS A CA 1
ATOM 717 C C . LYS A 1 87 ? 1.730 -1.608 3.016 1.00 79.44 87 LYS A C 1
ATOM 719 O O . LYS A 1 87 ? 1.500 -2.237 1.989 1.00 79.44 87 LYS A O 1
ATOM 724 N N . LYS A 1 88 ? 0.905 -1.623 4.062 1.00 81.88 88 LYS A N 1
ATOM 725 C CA . LYS A 1 88 ? -0.314 -2.429 4.131 1.00 81.88 88 LYS A CA 1
ATOM 726 C C . LYS A 1 88 ? -1.430 -1.876 3.244 1.00 81.88 88 LYS A C 1
ATOM 728 O O . LYS A 1 88 ? -2.080 -2.663 2.567 1.00 81.88 88 LYS A O 1
ATOM 733 N N . ALA A 1 89 ? -1.581 -0.552 3.160 1.00 79.38 89 ALA A N 1
ATOM 734 C CA . ALA A 1 89 ? -2.504 0.074 2.209 1.00 79.38 89 ALA A CA 1
ATOM 735 C C . ALA A 1 89 ? -2.149 -0.276 0.749 1.00 79.38 89 ALA A C 1
ATOM 737 O O . ALA A 1 89 ? -3.032 -0.544 -0.062 1.00 79.38 89 ALA A O 1
ATOM 738 N N . ALA A 1 90 ? -0.851 -0.341 0.421 1.00 71.44 90 ALA A N 1
ATOM 739 C CA . ALA A 1 90 ? -0.395 -0.723 -0.918 1.00 71.44 90 ALA A CA 1
ATOM 740 C C . ALA A 1 90 ? -0.692 -2.197 -1.220 1.00 71.44 90 ALA A C 1
ATOM 742 O O . ALA A 1 90 ? -1.173 -2.514 -2.302 1.00 71.44 90 ALA A O 1
ATOM 743 N N . ALA A 1 91 ? -0.444 -3.085 -0.253 1.00 69.25 91 ALA A N 1
ATOM 744 C CA . ALA A 1 91 ? -0.746 -4.504 -0.397 1.00 69.25 91 ALA A CA 1
ATOM 745 C C . ALA A 1 91 ? -2.251 -4.754 -0.578 1.00 69.25 91 ALA A C 1
ATOM 747 O O . ALA A 1 91 ? -2.627 -5.528 -1.449 1.00 69.25 91 ALA A O 1
ATOM 748 N N . ALA A 1 92 ? -3.101 -4.061 0.188 1.00 64.31 92 ALA A N 1
ATOM 749 C CA . ALA A 1 92 ? -4.554 -4.195 0.099 1.00 64.31 92 ALA A CA 1
ATOM 750 C C . ALA A 1 92 ? -5.105 -3.786 -1.279 1.00 64.31 92 ALA A C 1
ATOM 752 O O . ALA A 1 92 ? -5.996 -4.448 -1.796 1.00 64.31 92 ALA A O 1
ATOM 753 N N . ARG A 1 93 ? -4.535 -2.759 -1.926 1.00 56.66 93 ARG A N 1
ATOM 754 C CA . ARG A 1 93 ? -4.935 -2.352 -3.287 1.00 56.66 93 ARG A CA 1
ATOM 755 C C . ARG A 1 93 ? -4.721 -3.452 -4.335 1.00 56.66 93 ARG A C 1
ATOM 757 O O . ARG A 1 93 ? -5.465 -3.509 -5.307 1.00 56.66 93 ARG A O 1
ATOM 764 N N . CYS A 1 94 ? -3.699 -4.289 -4.166 1.00 53.75 94 CYS A N 1
ATOM 765 C CA . CYS A 1 94 ? -3.355 -5.344 -5.123 1.00 53.75 94 CYS A CA 1
ATOM 766 C C . CYS A 1 94 ? -4.165 -6.635 -4.931 1.00 53.75 94 CYS A C 1
ATOM 768 O O . CYS A 1 94 ? -3.984 -7.572 -5.705 1.00 53.75 94 CYS A O 1
ATOM 770 N N . ILE A 1 95 ? -5.022 -6.705 -3.907 1.00 58.19 95 ILE A N 1
ATOM 771 C CA . ILE A 1 95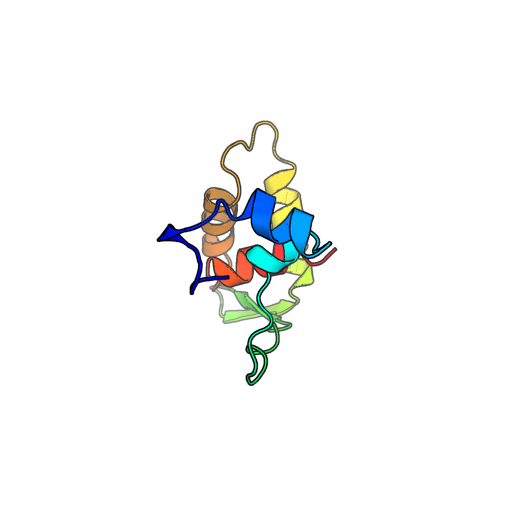 ? -5.928 -7.833 -3.684 1.00 58.19 95 ILE A CA 1
ATOM 772 C C . ILE A 1 95 ? -7.151 -7.606 -4.586 1.00 58.19 95 ILE A C 1
ATOM 774 O O . ILE A 1 95 ? -8.126 -6.961 -4.193 1.00 58.19 95 ILE A O 1
ATOM 778 N N . GLY A 1 96 ? -7.013 -8.050 -5.837 1.00 45.59 96 GLY A N 1
ATOM 779 C CA . GLY A 1 96 ? -8.082 -8.169 -6.829 1.00 45.59 96 GLY A CA 1
ATOM 780 C C . GLY A 1 96 ? -8.752 -9.522 -6.720 1.00 45.59 96 GLY A C 1
ATOM 781 O O . GLY A 1 96 ? -8.010 -10.526 -6.808 1.00 45.59 96 GLY A O 1
#

Mean predicted aligned error: 9.2 Å

pLDDT: mean 83.63, std 10.14, range [45.59, 94.88]

Organism: NCBI:txid2682092